Protein AF-A0A956C0X7-F1 (afdb_monomer_lite)

Structure (mmCIF, N/CA/C/O backbone):
data_AF-A0A956C0X7-F1
#
_entry.id   AF-A0A956C0X7-F1
#
loop_
_atom_site.group_PDB
_atom_site.id
_atom_site.type_symbol
_atom_site.label_atom_id
_atom_site.label_alt_id
_atom_site.label_comp_id
_atom_site.label_asym_id
_atom_site.label_entity_id
_atom_site.label_seq_id
_atom_site.pdbx_PDB_ins_code
_atom_site.Cartn_x
_atom_site.Cartn_y
_atom_site.Cartn_z
_atom_site.occupancy
_atom_site.B_iso_or_equiv
_atom_site.auth_seq_id
_atom_site.auth_comp_id
_atom_site.auth_asym_id
_atom_site.auth_atom_id
_atom_site.pdbx_PDB_model_num
ATOM 1 N N . MET A 1 1 ? -17.280 5.534 9.514 1.00 55.38 1 MET A N 1
ATOM 2 C CA . MET A 1 1 ? -16.347 6.484 8.856 1.00 55.38 1 MET A CA 1
ATOM 3 C C . MET A 1 1 ? -15.056 5.850 8.292 1.00 55.38 1 MET A C 1
ATOM 5 O O . MET A 1 1 ? -14.280 6.568 7.682 1.00 55.38 1 MET A O 1
ATOM 9 N N . GLY A 1 2 ? -14.834 4.525 8.370 1.00 66.12 2 GLY A N 1
ATOM 10 C CA . GLY A 1 2 ? -13.616 3.881 7.827 1.00 66.12 2 GLY A CA 1
ATOM 11 C C . GLY A 1 2 ? -13.581 3.636 6.307 1.00 66.12 2 GLY A C 1
ATOM 12 O O . GLY A 1 2 ? -12.511 3.396 5.760 1.00 66.12 2 GLY A O 1
ATOM 13 N N . ALA A 1 3 ? -14.720 3.743 5.611 1.00 76.88 3 ALA A N 1
ATOM 14 C CA . ALA A 1 3 ? -14.835 3.364 4.199 1.00 76.88 3 ALA A CA 1
ATOM 15 C C . ALA A 1 3 ? -13.949 4.190 3.252 1.00 76.88 3 ALA A C 1
ATOM 17 O O . ALA A 1 3 ? -13.507 3.660 2.239 1.00 76.88 3 ALA A O 1
ATOM 18 N N . LEU A 1 4 ? -13.662 5.456 3.581 1.00 83.75 4 LEU A N 1
ATOM 19 C CA . LEU A 1 4 ? -12.819 6.321 2.750 1.00 83.75 4 LEU A CA 1
ATOM 20 C C . LEU A 1 4 ? -11.403 5.749 2.596 1.00 83.75 4 LEU A C 1
ATOM 22 O O . LEU A 1 4 ? -10.898 5.690 1.484 1.00 83.75 4 LEU A O 1
ATOM 26 N N . ALA A 1 5 ? -10.784 5.288 3.689 1.00 83.50 5 ALA A N 1
ATOM 27 C CA . ALA A 1 5 ? -9.439 4.712 3.642 1.00 83.50 5 ALA A CA 1
ATOM 28 C C . ALA A 1 5 ? -9.416 3.454 2.763 1.00 83.50 5 ALA A C 1
ATOM 30 O O . ALA A 1 5 ? -8.557 3.305 1.903 1.00 83.50 5 ALA A O 1
ATOM 31 N N . SER A 1 6 ? -10.413 2.587 2.908 1.00 85.00 6 SER A N 1
ATOM 32 C CA . SER A 1 6 ? -10.522 1.354 2.124 1.00 85.00 6 SER A CA 1
ATOM 33 C C . SER A 1 6 ? -10.794 1.641 0.643 1.00 85.00 6 SER A C 1
ATOM 35 O O . SER A 1 6 ? -10.259 0.954 -0.221 1.00 85.00 6 SER A O 1
ATOM 37 N N . ILE A 1 7 ? -11.580 2.679 0.334 1.00 87.31 7 ILE A N 1
ATOM 38 C CA . ILE A 1 7 ? -11.793 3.153 -1.042 1.00 87.31 7 ILE A CA 1
ATOM 39 C C . ILE A 1 7 ? -10.487 3.703 -1.619 1.00 87.31 7 ILE A C 1
ATOM 41 O O . ILE A 1 7 ? -10.113 3.308 -2.716 1.00 87.31 7 ILE A O 1
ATOM 45 N N . LEU A 1 8 ? -9.772 4.560 -0.886 1.00 88.31 8 LEU A N 1
ATOM 46 C CA . LEU A 1 8 ? -8.479 5.105 -1.314 1.00 88.31 8 LEU A CA 1
ATOM 47 C C . LEU A 1 8 ? -7.466 3.991 -1.594 1.00 88.31 8 LEU A C 1
ATOM 49 O O . LEU A 1 8 ? -6.777 4.042 -2.609 1.00 88.31 8 LEU A O 1
ATOM 53 N N . LEU A 1 9 ? -7.426 2.961 -0.743 1.00 86.06 9 LEU A N 1
ATOM 54 C CA . LEU A 1 9 ? -6.592 1.780 -0.947 1.00 86.06 9 LEU A CA 1
ATOM 55 C C . LEU A 1 9 ? -6.957 1.058 -2.251 1.00 86.06 9 LEU A C 1
ATOM 57 O O . LEU A 1 9 ? -6.087 0.823 -3.083 1.00 86.06 9 LEU A O 1
ATOM 61 N N . LEU A 1 10 ? -8.237 0.722 -2.446 1.00 88.81 10 LEU A N 1
ATOM 62 C CA . LEU A 1 10 ? -8.699 -0.009 -3.632 1.00 88.81 10 LEU A CA 1
ATOM 63 C C . LEU A 1 10 ? -8.493 0.789 -4.923 1.00 88.81 10 LEU A C 1
ATOM 65 O O . LEU A 1 10 ? -8.026 0.234 -5.914 1.00 88.81 10 LEU A O 1
ATOM 69 N N . VAL A 1 11 ? -8.806 2.085 -4.907 1.00 91.88 11 VAL A N 1
ATOM 70 C CA . VAL A 1 11 ? -8.593 2.981 -6.050 1.00 91.88 11 VAL A CA 1
ATOM 71 C C . VAL A 1 11 ? -7.100 3.117 -6.336 1.00 91.88 11 VAL A C 1
ATOM 73 O O . VAL A 1 11 ? -6.697 2.994 -7.487 1.00 91.88 11 VAL A O 1
ATOM 76 N N . GLY A 1 12 ? -6.267 3.289 -5.307 1.00 88.81 12 GLY A N 1
ATOM 77 C CA . GLY A 1 12 ? -4.815 3.333 -5.458 1.00 88.81 12 GLY A CA 1
ATOM 78 C C . GLY A 1 12 ? -4.254 2.059 -6.091 1.00 88.81 12 GLY A C 1
ATOM 79 O O . GLY A 1 12 ? -3.490 2.139 -7.049 1.00 88.81 12 GLY A O 1
ATOM 80 N N . LEU A 1 13 ? -4.698 0.884 -5.635 1.00 89.19 13 LEU A N 1
ATOM 81 C CA . LEU A 1 13 ? -4.312 -0.407 -6.217 1.00 89.19 13 LEU A CA 1
ATOM 82 C C . LEU A 1 13 ? -4.788 -0.565 -7.669 1.00 89.19 13 LEU A C 1
ATOM 84 O O . LEU A 1 13 ? -4.030 -1.050 -8.507 1.00 89.19 13 LEU A O 1
ATOM 88 N N . ALA A 1 14 ? -6.011 -0.134 -7.989 1.00 90.06 14 ALA A N 1
ATOM 89 C CA . ALA A 1 14 ? -6.533 -0.172 -9.354 1.00 90.06 14 ALA A CA 1
ATOM 90 C C . ALA A 1 14 ? -5.737 0.743 -10.299 1.00 90.06 14 ALA A C 1
ATOM 92 O O . ALA A 1 14 ? -5.423 0.346 -11.420 1.00 90.06 14 ALA A O 1
ATOM 93 N N . VAL A 1 15 ? -5.362 1.938 -9.832 1.00 90.88 15 VAL A N 1
ATOM 94 C CA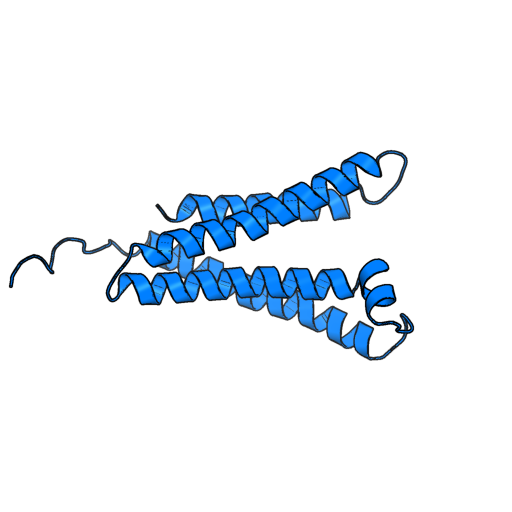 . VAL A 1 15 ? -4.508 2.874 -10.578 1.00 90.88 15 VAL A CA 1
ATOM 95 C C . VAL A 1 15 ? -3.115 2.283 -10.798 1.00 90.88 15 VAL A C 1
ATOM 97 O O . VAL A 1 15 ? -2.624 2.324 -11.924 1.00 90.88 15 VAL A O 1
ATOM 100 N N . LEU A 1 16 ? -2.502 1.678 -9.773 1.00 88.62 16 LEU A N 1
ATOM 101 C CA . LEU A 1 16 ? -1.205 1.000 -9.908 1.00 88.62 16 LEU A CA 1
ATOM 102 C C . LEU A 1 16 ? -1.257 -0.134 -10.932 1.00 88.62 16 LEU A C 1
ATOM 104 O O . LEU A 1 16 ? -0.377 -0.240 -11.784 1.00 88.62 16 LEU A O 1
ATOM 108 N N . TYR A 1 17 ? -2.307 -0.952 -10.879 1.00 89.12 17 TYR A N 1
ATOM 109 C CA . TYR A 1 17 ? -2.517 -2.025 -11.843 1.00 89.12 17 TYR A CA 1
ATOM 110 C C . TYR A 1 17 ? -2.678 -1.483 -13.269 1.00 89.12 17 TYR A C 1
ATOM 112 O O . TYR A 1 17 ? -2.042 -1.983 -14.196 1.00 89.12 17 TYR A O 1
ATOM 120 N N . ALA A 1 18 ? -3.484 -0.433 -13.451 1.00 86.00 18 ALA A N 1
ATOM 121 C CA . ALA A 1 18 ? -3.673 0.209 -14.747 1.00 86.00 18 ALA A CA 1
ATOM 122 C C . ALA A 1 18 ? -2.358 0.792 -15.290 1.00 86.00 18 ALA A C 1
ATOM 124 O O . ALA A 1 18 ? -2.027 0.560 -16.451 1.00 86.00 18 ALA A O 1
ATOM 125 N N . ALA A 1 19 ? -1.574 1.477 -14.452 1.00 86.31 19 ALA A N 1
ATOM 126 C CA . ALA A 1 19 ? -0.265 2.010 -14.825 1.00 86.31 19 ALA A CA 1
ATOM 127 C C . ALA A 1 19 ? 0.675 0.900 -15.322 1.00 86.31 19 ALA A C 1
ATOM 129 O O . ALA A 1 19 ? 1.240 1.004 -16.411 1.00 86.31 19 ALA A O 1
ATOM 130 N N . GLN A 1 20 ? 0.774 -0.191 -14.557 1.00 85.12 20 GLN A N 1
ATOM 131 C CA . GLN A 1 20 ? 1.656 -1.324 -14.846 1.00 85.12 20 GLN A CA 1
ATOM 132 C C . GLN A 1 20 ? 1.203 -2.189 -16.024 1.00 85.12 20 GLN A C 1
ATOM 134 O O . GLN A 1 20 ? 2.033 -2.845 -16.644 1.00 85.12 20 GLN A O 1
ATOM 139 N N . ARG A 1 21 ? -0.099 -2.246 -16.334 1.00 86.25 21 ARG A N 1
ATOM 140 C CA . ARG A 1 21 ? -0.614 -3.166 -17.361 1.00 86.25 21 ARG A CA 1
ATOM 141 C C . ARG A 1 21 ? -1.013 -2.500 -18.668 1.00 86.25 21 ARG A C 1
ATOM 143 O O . ARG A 1 21 ? -0.911 -3.137 -19.710 1.00 86.25 21 ARG A O 1
ATOM 150 N N . ILE A 1 22 ? -1.490 -1.262 -18.607 1.00 84.00 22 ILE A N 1
ATOM 151 C CA . ILE A 1 22 ? -2.026 -0.540 -19.767 1.00 84.00 22 ILE A CA 1
ATOM 152 C C . ILE A 1 22 ? -0.967 0.400 -20.345 1.00 84.00 22 ILE A C 1
ATOM 154 O O . ILE A 1 22 ? -0.870 0.533 -21.559 1.00 84.00 22 ILE A O 1
ATOM 158 N N . PHE A 1 23 ? -0.153 1.019 -19.486 1.00 80.81 23 PHE A N 1
ATOM 159 C CA . PHE A 1 23 ? 0.771 2.087 -19.877 1.00 80.81 23 PHE A CA 1
ATOM 160 C C . PHE A 1 23 ? 2.249 1.676 -19.819 1.00 80.81 23 PHE A C 1
ATOM 162 O O . PHE A 1 23 ? 3.120 2.534 -19.852 1.00 80.81 23 PHE A O 1
ATOM 169 N N . SER A 1 24 ? 2.562 0.381 -19.726 1.00 71.00 24 SER A N 1
ATOM 170 C CA . SER A 1 24 ? 3.937 -0.124 -19.573 1.00 71.00 24 SER A CA 1
ATOM 171 C C . SER A 1 24 ? 4.759 -0.173 -20.874 1.00 71.00 24 SER A C 1
ATOM 173 O O . SER A 1 24 ? 5.705 -0.950 -20.958 1.00 71.00 24 SER A O 1
ATOM 175 N N . GLY A 1 25 ? 4.407 0.601 -21.908 1.00 61.75 25 GLY A N 1
ATOM 176 C CA . GLY A 1 25 ? 5.172 0.649 -23.159 1.00 61.75 25 GLY A CA 1
ATOM 177 C C . GLY A 1 25 ? 4.771 1.792 -24.098 1.00 61.75 25 GLY A C 1
ATOM 178 O O . GLY A 1 25 ? 3.583 2.014 -24.327 1.00 61.75 25 GLY A O 1
ATOM 179 N N . GLY A 1 26 ? 5.768 2.487 -24.664 1.00 66.44 26 GLY A N 1
ATOM 180 C CA . GLY A 1 26 ? 5.613 3.525 -25.699 1.00 66.44 26 GLY A CA 1
ATOM 181 C C . GLY A 1 26 ? 5.770 4.976 -25.211 1.00 66.44 26 GLY A C 1
ATOM 182 O O . GLY A 1 26 ? 6.188 5.216 -24.082 1.00 66.44 26 GLY A O 1
ATOM 183 N N . ASP A 1 27 ? 5.382 5.940 -26.062 1.00 69.69 27 ASP A N 1
ATOM 184 C CA . ASP A 1 27 ? 5.502 7.410 -25.889 1.00 69.69 27 ASP A CA 1
ATOM 185 C C . ASP A 1 27 ? 4.777 7.997 -24.652 1.00 69.69 27 ASP A C 1
ATOM 187 O O . ASP A 1 27 ? 4.827 9.199 -24.390 1.00 69.69 27 ASP A O 1
ATOM 191 N N . ALA A 1 28 ? 4.087 7.159 -23.874 1.00 79.62 28 ALA A N 1
ATOM 192 C CA . ALA A 1 28 ? 3.309 7.531 -22.694 1.00 79.62 28 ALA A CA 1
ATOM 193 C C . ALA A 1 28 ? 4.068 7.331 -21.364 1.00 79.62 28 ALA A C 1
ATOM 195 O O . ALA A 1 28 ? 3.441 7.215 -20.309 1.00 79.62 28 ALA A O 1
ATOM 196 N N . GLU A 1 29 ? 5.404 7.304 -21.391 1.00 81.75 29 GLU A N 1
ATOM 197 C CA . GLU A 1 29 ? 6.258 7.104 -20.207 1.00 81.75 29 GLU A CA 1
ATOM 198 C C . GLU A 1 29 ? 5.961 8.116 -19.082 1.00 81.75 29 GLU A C 1
ATOM 200 O O . GLU A 1 29 ? 5.856 7.754 -17.908 1.00 81.75 29 GLU A O 1
ATOM 205 N N . SER A 1 30 ? 5.711 9.378 -19.440 1.00 83.50 30 SER A N 1
ATOM 206 C CA . SER A 1 30 ? 5.352 10.432 -18.481 1.00 83.50 3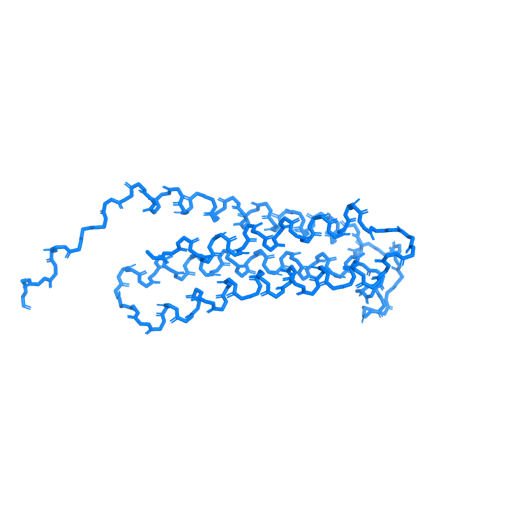0 SER A CA 1
ATOM 207 C C . SER A 1 30 ? 4.014 10.168 -17.779 1.00 83.50 30 SER A C 1
ATOM 209 O O . SER A 1 30 ? 3.886 10.381 -16.571 1.00 83.50 30 SER A O 1
ATOM 211 N N . LEU A 1 31 ? 3.019 9.657 -18.511 1.00 85.69 31 LEU A N 1
ATOM 212 C CA . LEU A 1 31 ? 1.708 9.308 -17.967 1.00 85.69 31 LEU A CA 1
ATOM 213 C C . LEU A 1 31 ? 1.795 8.060 -17.081 1.00 85.69 31 LEU A C 1
ATOM 215 O O . LEU A 1 31 ? 1.194 8.027 -16.007 1.00 85.69 31 LEU A O 1
ATOM 219 N N . HIS A 1 32 ? 2.580 7.063 -17.495 1.00 86.19 32 HIS A N 1
ATOM 220 C CA . HIS A 1 32 ? 2.874 5.880 -16.690 1.00 86.19 32 HIS A CA 1
ATOM 221 C C . HIS A 1 32 ? 3.462 6.272 -15.329 1.00 86.19 32 HIS A C 1
ATOM 223 O O . HIS A 1 32 ? 2.950 5.862 -14.284 1.00 86.19 32 HIS A O 1
ATOM 229 N N . GLN A 1 33 ? 4.492 7.123 -15.330 1.00 86.25 33 GLN A N 1
ATOM 230 C CA . GLN A 1 33 ? 5.157 7.559 -14.107 1.00 86.25 33 GLN A CA 1
ATOM 231 C C . GLN A 1 33 ? 4.227 8.395 -13.215 1.00 86.25 33 GLN A C 1
ATOM 233 O O . GLN A 1 33 ? 4.192 8.194 -11.999 1.00 86.25 33 GLN A O 1
ATOM 238 N N . ALA A 1 34 ? 3.420 9.284 -13.804 1.00 88.12 34 ALA A N 1
ATOM 239 C CA . ALA A 1 34 ? 2.422 10.055 -13.066 1.00 88.12 34 ALA A CA 1
ATOM 240 C C . ALA A 1 34 ? 1.388 9.145 -12.378 1.00 88.12 34 ALA A C 1
ATOM 242 O O . ALA A 1 34 ? 1.110 9.316 -11.189 1.00 88.12 34 ALA A O 1
ATOM 243 N N . LEU A 1 35 ? 0.855 8.146 -13.089 1.00 89.06 35 LEU A N 1
ATOM 244 C CA . LEU A 1 35 ? -0.113 7.200 -12.530 1.00 89.06 35 LEU A CA 1
ATOM 245 C C . LEU A 1 35 ? 0.496 6.327 -11.428 1.00 89.06 35 LEU A C 1
ATOM 247 O O . LEU A 1 35 ? -0.178 6.068 -10.431 1.00 89.06 35 LEU A O 1
ATOM 251 N N . LEU A 1 36 ? 1.763 5.923 -11.555 1.00 88.94 36 LEU A N 1
ATOM 252 C CA . LEU A 1 36 ? 2.461 5.209 -10.484 1.00 88.94 36 LEU A CA 1
ATOM 253 C C . LEU A 1 36 ? 2.533 6.043 -9.206 1.00 88.94 36 LEU A C 1
ATOM 255 O O . LEU A 1 36 ? 2.138 5.561 -8.144 1.00 88.94 36 LEU A O 1
ATOM 259 N N . TRP A 1 37 ? 2.973 7.300 -9.299 1.00 89.62 37 TRP A N 1
ATOM 260 C CA . TRP A 1 37 ? 3.061 8.180 -8.132 1.00 89.62 37 TRP A CA 1
ATOM 261 C C . TRP A 1 37 ? 1.697 8.466 -7.510 1.00 89.62 37 TRP A C 1
ATOM 263 O O . TRP A 1 37 ? 1.571 8.446 -6.285 1.00 89.62 37 TRP A O 1
ATOM 273 N N . VAL A 1 38 ? 0.663 8.665 -8.331 1.00 92.12 38 VAL A N 1
ATOM 274 C CA . VAL A 1 38 ? -0.717 8.823 -7.850 1.00 92.12 38 VAL A CA 1
ATOM 275 C C . VAL A 1 38 ? -1.186 7.558 -7.132 1.00 92.12 38 VAL A C 1
ATOM 277 O O . VAL A 1 38 ? -1.713 7.643 -6.025 1.00 92.12 38 VAL A O 1
ATOM 280 N N . GLY A 1 39 ? -0.956 6.381 -7.714 1.00 89.00 39 GLY A N 1
ATOM 281 C CA . GLY A 1 39 ? -1.313 5.099 -7.114 1.00 89.00 39 GLY A CA 1
ATOM 282 C C . GLY A 1 39 ? -0.617 4.862 -5.769 1.00 89.00 39 GLY A C 1
ATOM 283 O O . GLY A 1 39 ? -1.282 4.565 -4.775 1.00 89.00 39 GLY A O 1
ATOM 284 N N . ILE A 1 40 ? 0.702 5.079 -5.702 1.00 90.50 40 ILE A N 1
ATOM 285 C CA . ILE A 1 40 ? 1.489 4.990 -4.459 1.00 90.50 40 ILE A CA 1
ATOM 286 C C . ILE A 1 40 ? 0.976 5.998 -3.426 1.00 90.50 40 ILE A C 1
ATOM 288 O O . ILE A 1 40 ? 0.792 5.649 -2.257 1.00 90.50 40 ILE A O 1
ATOM 292 N N . GLY A 1 41 ? 0.723 7.239 -3.848 1.00 91.44 41 GLY A N 1
ATOM 293 C CA . GLY A 1 41 ? 0.221 8.308 -2.991 1.00 91.44 41 GLY A CA 1
ATOM 294 C C . GLY A 1 41 ? -1.141 7.979 -2.384 1.00 91.44 41 GLY A C 1
ATOM 295 O O . GLY A 1 41 ? -1.341 8.173 -1.188 1.00 91.44 41 GLY A O 1
ATOM 296 N N . LEU A 1 42 ? -2.054 7.402 -3.168 1.00 91.56 42 LEU A N 1
ATOM 297 C CA . LEU A 1 42 ? -3.369 6.961 -2.700 1.00 91.56 42 LEU A CA 1
ATOM 298 C C . LEU A 1 42 ? -3.271 5.819 -1.683 1.00 91.56 42 LEU A C 1
ATOM 300 O O . LEU A 1 42 ? -3.897 5.881 -0.622 1.00 91.56 42 LEU A O 1
ATOM 304 N N . VAL A 1 43 ? -2.458 4.797 -1.969 1.00 91.06 43 VAL A N 1
ATOM 305 C CA . VAL A 1 43 ? -2.274 3.661 -1.054 1.00 91.06 43 VAL A CA 1
ATOM 306 C C . VAL A 1 43 ? -1.607 4.114 0.247 1.00 91.06 43 VAL A C 1
ATOM 308 O O . VAL A 1 43 ? -2.089 3.794 1.335 1.00 91.06 43 VAL A O 1
ATOM 311 N N . THR A 1 44 ? -0.557 4.927 0.164 1.00 91.56 44 THR A N 1
ATOM 312 C CA . THR A 1 44 ? 0.141 5.458 1.347 1.00 91.56 44 THR A CA 1
ATOM 313 C C . THR A 1 44 ? -0.758 6.407 2.138 1.00 91.56 44 THR A C 1
ATOM 315 O O . THR A 1 44 ? -0.869 6.294 3.359 1.00 91.56 44 THR A O 1
ATOM 318 N N . GLY A 1 45 ? -1.478 7.291 1.444 1.00 90.25 45 GLY A N 1
ATOM 319 C CA . GLY A 1 45 ? -2.458 8.200 2.031 1.00 90.25 45 GLY A CA 1
ATOM 320 C C . GLY A 1 45 ? -3.572 7.459 2.768 1.00 90.25 45 GLY A C 1
ATOM 321 O O . GLY A 1 45 ? -3.968 7.886 3.849 1.00 90.25 45 GLY A O 1
ATOM 322 N N . SER A 1 46 ? -4.020 6.307 2.255 1.00 90.62 46 SER A N 1
ATOM 323 C CA . SER A 1 46 ? -5.014 5.472 2.940 1.00 90.62 46 SER A CA 1
ATOM 324 C C . SER A 1 46 ? -4.526 4.972 4.305 1.00 90.62 46 SER A C 1
ATOM 326 O O . SER A 1 46 ? -5.265 5.047 5.291 1.00 90.62 46 SER A O 1
ATOM 328 N N . ALA A 1 47 ? -3.267 4.528 4.392 1.00 88.56 47 ALA A N 1
ATOM 329 C CA . ALA A 1 47 ? -2.665 4.050 5.632 1.00 88.56 47 ALA A CA 1
ATOM 330 C C . ALA A 1 47 ? -2.443 5.196 6.629 1.00 88.56 47 ALA A C 1
ATOM 332 O O . ALA A 1 47 ? -2.776 5.060 7.807 1.00 88.56 47 ALA A O 1
ATOM 333 N N . LEU A 1 48 ? -1.959 6.349 6.152 1.00 90.19 48 LEU A N 1
ATOM 334 C CA . LEU A 1 48 ? -1.783 7.551 6.973 1.00 90.19 48 LEU A CA 1
ATOM 335 C C . LEU A 1 48 ? -3.115 8.052 7.534 1.00 90.19 48 LEU A C 1
ATOM 337 O O . LEU A 1 48 ? -3.221 8.311 8.731 1.00 90.19 48 LEU A O 1
ATOM 341 N N . TRP A 1 49 ? -4.155 8.113 6.701 1.00 89.50 49 TRP A N 1
ATOM 342 C CA . TRP A 1 49 ? -5.494 8.524 7.118 1.00 89.50 49 TRP A CA 1
ATOM 343 C C . TRP A 1 49 ? -6.066 7.607 8.206 1.00 89.50 49 TRP A C 1
ATOM 345 O O . TRP A 1 49 ? -6.728 8.058 9.144 1.00 89.50 49 TRP A O 1
ATOM 355 N N . ARG A 1 50 ? -5.792 6.302 8.112 1.00 84.38 50 ARG A N 1
ATOM 356 C CA . ARG A 1 50 ? -6.149 5.324 9.148 1.00 84.38 50 ARG A CA 1
ATOM 357 C C . ARG A 1 50 ? -5.352 5.557 10.435 1.00 84.38 50 ARG A C 1
ATOM 359 O O . ARG A 1 50 ? -5.929 5.563 11.518 1.00 84.38 50 ARG A O 1
ATOM 366 N N . GLY A 1 51 ? -4.049 5.814 10.313 1.00 86.75 51 GLY A N 1
ATOM 367 C CA . GLY A 1 51 ? -3.166 6.136 11.435 1.00 86.75 51 GLY A CA 1
ATOM 368 C C . GLY A 1 51 ? -3.601 7.395 12.189 1.00 86.75 51 GLY A C 1
ATOM 369 O O . GLY A 1 51 ? -3.639 7.393 13.417 1.00 86.75 51 GLY A O 1
ATOM 370 N N . MET A 1 52 ? -4.027 8.439 11.475 1.00 87.62 52 MET A N 1
ATOM 371 C CA . MET A 1 52 ? -4.571 9.658 12.084 1.00 87.62 52 MET A CA 1
ATOM 372 C C . MET A 1 52 ? -5.886 9.405 12.827 1.00 87.62 52 MET A C 1
ATOM 374 O O . MET A 1 52 ? -6.124 10.002 13.868 1.00 87.62 52 MET A O 1
ATOM 378 N N . GLN A 1 53 ? -6.737 8.498 12.346 1.00 83.81 53 GLN A N 1
ATOM 379 C CA . GLN A 1 53 ? -7.965 8.136 13.067 1.00 83.81 53 GLN A CA 1
ATOM 380 C C . GLN A 1 53 ? -7.695 7.343 14.352 1.00 83.81 53 GLN A C 1
ATOM 382 O O . GLN A 1 53 ? -8.517 7.370 15.268 1.00 83.81 53 GLN A O 1
ATOM 387 N N . LEU A 1 54 ? -6.556 6.650 14.441 1.00 84.31 54 LEU A N 1
ATOM 388 C CA . LEU A 1 54 ? -6.179 5.870 15.619 1.00 84.31 54 LEU A CA 1
ATOM 389 C C . LEU A 1 54 ? -5.875 6.758 16.835 1.00 84.31 54 LEU A C 1
ATOM 391 O O . LEU A 1 54 ? -6.107 6.335 17.969 1.00 84.31 54 LEU A O 1
ATOM 395 N N . THR A 1 55 ? -5.367 7.976 16.623 1.00 83.75 55 THR A N 1
ATOM 396 C CA . THR A 1 55 ? -4.969 8.880 17.717 1.00 83.75 55 THR A CA 1
ATOM 397 C C . THR A 1 55 ? -6.166 9.405 18.511 1.00 83.75 55 THR A C 1
ATOM 399 O O . THR A 1 55 ? -6.027 9.673 19.700 1.00 83.75 55 THR A O 1
ATOM 402 N N . GLY A 1 56 ? -7.345 9.490 17.887 1.00 78.25 56 GLY A N 1
ATOM 403 C CA . GLY A 1 56 ? -8.573 9.992 18.509 1.00 78.25 56 GLY A CA 1
ATOM 404 C C . GLY A 1 56 ? -9.470 8.933 19.158 1.00 78.25 56 GLY A C 1
ATOM 405 O O . GLY A 1 56 ? -10.544 9.284 19.638 1.00 78.25 56 GLY A O 1
ATOM 406 N N . ARG A 1 57 ? -9.092 7.645 19.154 1.00 78.06 57 ARG A N 1
ATOM 407 C CA . ARG A 1 57 ? -9.938 6.551 19.675 1.00 78.06 57 ARG A CA 1
ATOM 408 C C . ARG A 1 57 ? -9.335 5.877 20.904 1.00 78.06 57 ARG A C 1
ATOM 410 O O . ARG A 1 57 ? -8.129 5.644 20.977 1.00 78.06 57 ARG A O 1
ATOM 417 N N . SER A 1 58 ? -10.192 5.507 21.850 1.00 78.31 58 SER A N 1
ATOM 418 C CA . SER A 1 58 ? -9.840 4.785 23.077 1.00 78.31 58 SER A CA 1
ATOM 419 C C . SER A 1 58 ? -10.532 3.414 23.144 1.00 78.31 58 SER A C 1
ATOM 421 O O . SER A 1 58 ? -11.393 3.085 22.327 1.00 78.31 58 SER A O 1
ATOM 423 N N . GLY A 1 59 ? -10.095 2.573 24.085 1.00 79.69 59 GLY A N 1
ATOM 424 C CA . GLY A 1 59 ? -10.746 1.297 24.399 1.00 79.69 59 GLY A CA 1
ATOM 425 C C . GLY A 1 59 ? -10.662 0.225 23.305 1.00 79.69 59 GLY A C 1
ATOM 426 O O . GLY A 1 59 ? -9.691 0.127 22.549 1.00 79.69 59 GLY A O 1
ATOM 427 N N . THR A 1 60 ? -11.697 -0.612 23.236 1.00 75.38 60 THR A N 1
ATOM 428 C CA . THR A 1 60 ? -11.815 -1.762 22.319 1.00 75.38 60 THR A CA 1
ATOM 429 C C . THR A 1 60 ? -11.829 -1.354 20.842 1.00 75.38 60 THR A C 1
ATOM 431 O O . THR A 1 60 ? -11.279 -2.071 20.002 1.00 75.38 60 THR A O 1
ATOM 434 N N . ALA A 1 61 ? -12.350 -0.164 20.523 1.00 77.06 61 ALA A N 1
ATOM 435 C CA . ALA A 1 61 ? -12.330 0.402 19.174 1.00 77.06 61 ALA A CA 1
ATOM 436 C C . ALA A 1 61 ? -10.901 0.653 18.655 1.00 77.06 61 ALA A C 1
ATOM 438 O O . ALA A 1 61 ? -10.633 0.472 17.464 1.00 77.06 61 ALA A O 1
ATOM 439 N N . LYS A 1 62 ? -9.961 1.011 19.543 1.00 82.00 62 LYS A N 1
ATOM 440 C CA . LYS A 1 62 ? -8.552 1.246 19.189 1.00 82.00 62 LYS A CA 1
ATOM 441 C C . LYS A 1 62 ? -7.845 -0.040 18.762 1.00 82.00 62 LYS A C 1
ATOM 443 O O . LYS A 1 62 ? -7.087 -0.032 17.797 1.00 82.00 62 LYS A O 1
ATOM 448 N N . GLY A 1 63 ? -8.099 -1.149 19.458 1.00 82.88 63 GLY A N 1
ATOM 449 C CA . GLY A 1 63 ? -7.459 -2.433 19.156 1.00 82.88 63 GLY A CA 1
ATOM 450 C C . GLY A 1 63 ? -7.840 -2.967 17.776 1.00 82.88 63 GLY A C 1
ATOM 451 O O . GLY A 1 63 ? -7.002 -3.507 17.055 1.00 82.88 63 GLY A O 1
ATOM 452 N N . ALA A 1 64 ? -9.095 -2.779 17.383 1.00 80.62 64 ALA A N 1
ATOM 453 C CA . ALA A 1 64 ? -9.578 -3.256 16.103 1.00 80.62 64 ALA A CA 1
ATOM 454 C C . ALA A 1 64 ? -9.139 -2.327 14.936 1.00 80.62 64 ALA A C 1
ATOM 456 O O . ALA A 1 64 ? -8.735 -2.831 13.886 1.00 80.62 64 ALA A O 1
ATOM 457 N N . GLU A 1 65 ? -9.032 -1.006 15.151 1.00 83.94 65 GLU A N 1
ATOM 458 C CA . GLU A 1 65 ? -8.375 -0.094 14.190 1.00 83.94 65 GLU A CA 1
ATOM 459 C C . GLU A 1 65 ? -6.870 -0.356 14.038 1.00 83.94 65 GLU A C 1
ATOM 461 O O . GLU A 1 65 ? -6.341 -0.279 12.931 1.00 83.94 65 GLU A O 1
ATOM 466 N N . LEU A 1 66 ? -6.169 -0.733 15.114 1.00 86.94 66 LEU A N 1
ATOM 467 C CA . LEU A 1 66 ? -4.752 -1.102 15.035 1.00 86.94 66 LEU A CA 1
ATOM 468 C C . LEU A 1 66 ? -4.543 -2.315 14.116 1.00 86.94 66 LEU A C 1
ATOM 470 O O . LEU A 1 66 ? -3.623 -2.321 13.305 1.00 86.94 66 LEU A O 1
ATOM 474 N N . ARG A 1 67 ? -5.415 -3.328 14.199 1.00 87.56 67 ARG A N 1
ATOM 475 C CA . ARG A 1 67 ? -5.356 -4.513 13.322 1.00 87.56 67 ARG A CA 1
ATOM 476 C C . ARG A 1 67 ? -5.574 -4.145 11.855 1.00 87.56 67 ARG A C 1
ATOM 478 O O . ARG A 1 67 ? -4.857 -4.641 10.991 1.00 87.56 67 ARG A O 1
ATOM 485 N N . LEU A 1 68 ? -6.512 -3.238 11.582 1.00 86.25 68 LEU A N 1
ATOM 486 C CA . LEU A 1 68 ? -6.745 -2.706 10.237 1.00 86.25 68 LEU A CA 1
ATOM 487 C C . LEU A 1 68 ? -5.541 -1.921 9.711 1.00 86.25 68 LEU A C 1
ATOM 489 O O . LEU A 1 68 ? -5.178 -2.074 8.544 1.00 86.25 68 LEU A O 1
ATOM 493 N N . LEU A 1 69 ? -4.914 -1.102 10.560 1.00 88.50 69 LEU A N 1
ATOM 494 C CA . LEU A 1 69 ? -3.705 -0.356 10.218 1.00 88.50 69 LEU A CA 1
ATOM 495 C C . LEU A 1 69 ? -2.540 -1.301 9.907 1.00 88.50 69 LEU A C 1
ATOM 497 O O . LEU A 1 69 ? -1.863 -1.112 8.902 1.00 88.50 69 LEU A O 1
ATOM 501 N N . VAL A 1 70 ? -2.342 -2.345 10.717 1.00 90.88 70 VAL A N 1
ATOM 502 C CA . VAL A 1 70 ? -1.329 -3.382 10.464 1.00 90.88 70 VAL A CA 1
ATOM 503 C C . VAL A 1 70 ? -1.578 -4.062 9.121 1.00 90.88 70 VAL A C 1
ATOM 505 O O . VAL A 1 70 ? -0.640 -4.251 8.354 1.00 90.88 70 VAL A O 1
ATOM 508 N N . ALA A 1 71 ? -2.831 -4.371 8.791 1.00 88.69 71 ALA A N 1
ATOM 509 C CA . ALA A 1 71 ? -3.154 -5.002 7.520 1.00 88.69 71 ALA A CA 1
ATOM 510 C C . ALA A 1 71 ? -2.951 -4.051 6.313 1.00 88.69 71 ALA A C 1
ATOM 512 O O . ALA A 1 71 ? -2.458 -4.493 5.276 1.00 88.69 71 ALA A O 1
ATOM 513 N N . HIS A 1 72 ? -3.202 -2.737 6.454 1.00 88.38 72 HIS A N 1
ATOM 514 C CA . HIS A 1 72 ? -2.785 -1.729 5.453 1.00 88.38 72 HIS A CA 1
ATOM 515 C C . HIS A 1 72 ? -1.259 -1.664 5.325 1.00 88.38 72 HIS A C 1
ATOM 517 O O . HIS A 1 72 ? -0.728 -1.618 4.217 1.00 88.38 72 HIS A O 1
ATOM 523 N N . GLY A 1 73 ? -0.551 -1.702 6.457 1.00 90.00 73 GLY A N 1
ATOM 524 C CA . GLY A 1 73 ? 0.905 -1.779 6.502 1.00 90.00 73 GLY A CA 1
ATOM 525 C C . GLY A 1 73 ? 1.440 -3.015 5.781 1.00 90.00 73 GLY A C 1
ATOM 526 O O . GLY A 1 73 ? 2.420 -2.911 5.056 1.00 90.00 73 GLY A O 1
ATOM 527 N N . GLY A 1 74 ? 0.758 -4.157 5.893 1.00 90.88 74 GLY A N 1
ATOM 528 C CA . GLY A 1 74 ? 1.084 -5.378 5.156 1.00 90.88 74 GLY A CA 1
ATOM 529 C C . GLY A 1 74 ? 0.954 -5.224 3.637 1.00 90.88 74 GLY A C 1
ATOM 530 O O . GLY A 1 74 ? 1.819 -5.693 2.900 1.00 90.88 74 GLY A O 1
ATOM 531 N N . VAL A 1 75 ? -0.064 -4.501 3.153 1.00 90.50 75 VAL A N 1
ATOM 532 C CA . VAL A 1 75 ? -0.201 -4.179 1.717 1.00 90.50 75 VAL A CA 1
ATOM 533 C C . VAL A 1 75 ? 0.911 -3.239 1.248 1.00 90.50 75 VAL A C 1
ATOM 535 O O . VAL A 1 75 ? 1.509 -3.478 0.202 1.00 90.50 75 VAL A O 1
ATOM 538 N N . LEU A 1 76 ? 1.231 -2.204 2.029 1.00 92.00 76 LEU A N 1
ATOM 539 C CA . LEU A 1 76 ? 2.356 -1.307 1.739 1.00 92.00 76 LEU A CA 1
ATOM 540 C C . LEU A 1 76 ? 3.692 -2.049 1.722 1.00 92.00 76 LEU A C 1
ATOM 542 O O . LEU A 1 76 ? 4.509 -1.837 0.832 1.00 92.00 76 LEU A O 1
ATOM 546 N N . PHE A 1 77 ? 3.894 -2.950 2.678 1.00 91.81 77 PHE A N 1
ATOM 547 C CA . PHE A 1 77 ? 5.071 -3.801 2.738 1.00 91.81 77 PHE A CA 1
ATOM 548 C C . PHE A 1 77 ? 5.171 -4.698 1.500 1.00 91.81 77 PHE A C 1
ATOM 550 O O . PHE A 1 77 ? 6.232 -4.773 0.889 1.00 91.81 77 PHE A O 1
ATOM 557 N N . ALA A 1 78 ? 4.065 -5.311 1.071 1.00 91.88 78 ALA A N 1
ATOM 558 C CA . ALA A 1 78 ? 4.029 -6.106 -0.153 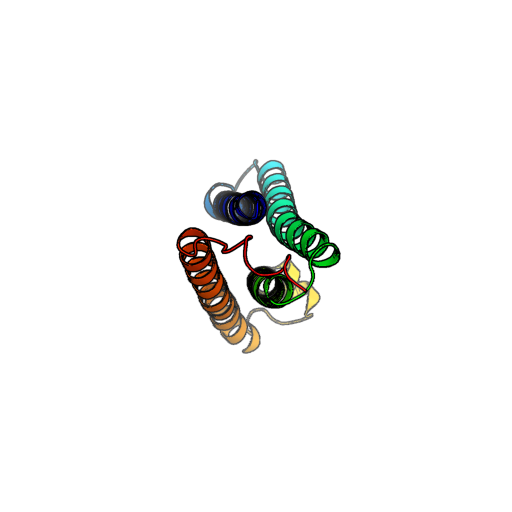1.00 91.88 78 ALA A CA 1
ATOM 559 C C . ALA A 1 78 ? 4.345 -5.273 -1.408 1.00 91.88 78 ALA A C 1
ATOM 561 O O . ALA A 1 78 ? 5.075 -5.740 -2.277 1.00 91.88 78 ALA A O 1
ATOM 562 N N . LEU A 1 79 ? 3.861 -4.029 -1.487 1.00 89.75 79 LEU A N 1
ATOM 563 C CA . LEU A 1 79 ? 4.223 -3.099 -2.563 1.00 89.75 79 LEU A CA 1
ATOM 564 C C . LEU A 1 79 ? 5.706 -2.708 -2.525 1.00 89.75 79 LEU A C 1
ATOM 566 O O . LEU A 1 79 ? 6.330 -2.593 -3.576 1.00 89.75 79 LEU A O 1
ATOM 570 N N . GLY A 1 80 ? 6.285 -2.549 -1.334 1.00 88.81 80 GLY A N 1
ATOM 571 C CA . GLY A 1 80 ? 7.723 -2.342 -1.166 1.00 88.81 80 GLY A CA 1
ATOM 572 C C . GLY A 1 80 ? 8.542 -3.555 -1.612 1.00 88.81 80 GLY A C 1
ATOM 573 O O . GLY A 1 80 ? 9.550 -3.408 -2.289 1.00 88.81 80 GLY A O 1
ATOM 574 N N . LEU A 1 81 ? 8.087 -4.773 -1.311 1.00 89.19 81 LEU A N 1
ATOM 575 C CA . LEU A 1 81 ? 8.718 -5.984 -1.841 1.00 89.19 81 LEU A CA 1
ATOM 576 C C . LEU A 1 81 ? 8.594 -6.072 -3.365 1.00 89.19 81 LEU A C 1
ATOM 578 O O . LEU A 1 81 ? 9.541 -6.477 -4.031 1.00 89.19 81 LEU A O 1
ATOM 582 N N . TYR A 1 82 ? 7.454 -5.670 -3.926 1.00 87.25 82 TYR A N 1
ATOM 583 C CA . TYR A 1 82 ? 7.277 -5.593 -5.372 1.00 87.25 82 TYR A CA 1
ATOM 584 C C . TYR A 1 82 ? 8.234 -4.577 -6.009 1.00 87.25 82 TYR A C 1
ATOM 586 O O . TYR A 1 82 ? 8.853 -4.892 -7.023 1.00 87.25 82 TYR A O 1
ATOM 594 N N . SER A 1 83 ? 8.441 -3.396 -5.416 1.00 86.56 83 SER A N 1
ATOM 595 C CA . SER A 1 83 ? 9.385 -2.420 -5.981 1.00 86.56 83 SER A CA 1
ATOM 596 C C . SER A 1 83 ? 10.819 -2.952 -6.017 1.00 86.56 83 SER A C 1
ATOM 598 O O . SER A 1 83 ? 11.542 -2.672 -6.971 1.00 86.56 83 SER A O 1
ATOM 600 N N . LEU A 1 84 ? 11.206 -3.806 -5.064 1.00 86.38 84 LEU A N 1
ATOM 601 C CA . LEU A 1 84 ? 12.497 -4.500 -5.083 1.00 86.38 84 LEU A CA 1
ATOM 602 C C . LEU A 1 84 ? 12.646 -5.510 -6.236 1.00 86.38 84 LEU A C 1
ATOM 604 O O . LEU A 1 84 ? 13.769 -5.868 -6.573 1.00 86.38 84 LEU A O 1
ATOM 608 N N . THR A 1 85 ? 11.546 -5.950 -6.860 1.00 84.12 85 THR A N 1
ATOM 609 C CA . THR A 1 85 ? 11.584 -6.805 -8.067 1.00 84.12 85 THR A CA 1
ATOM 610 C C . THR A 1 85 ? 11.738 -6.028 -9.373 1.00 84.12 85 THR A C 1
ATOM 612 O O . THR A 1 85 ? 11.948 -6.639 -10.415 1.00 84.12 85 THR A O 1
ATOM 615 N N . THR A 1 86 ? 11.626 -4.697 -9.339 1.00 82.44 86 THR A N 1
ATOM 616 C CA . THR A 1 86 ? 11.802 -3.842 -10.524 1.00 82.44 86 THR A CA 1
ATOM 617 C C . THR A 1 86 ? 13.278 -3.538 -10.777 1.00 82.44 86 THR A C 1
ATOM 619 O O . THR A 1 86 ? 14.085 -3.626 -9.852 1.00 82.44 86 THR A O 1
ATOM 622 N N . ASP A 1 87 ? 13.627 -3.104 -11.993 1.00 80.00 87 ASP A N 1
ATOM 623 C CA . ASP A 1 87 ? 15.009 -2.752 -12.371 1.00 80.00 87 ASP A CA 1
ATOM 624 C C . ASP A 1 87 ? 15.652 -1.759 -11.391 1.00 80.00 87 ASP A C 1
ATOM 626 O O . ASP A 1 87 ? 16.809 -1.907 -10.999 1.00 80.00 87 ASP A O 1
ATOM 630 N N . TRP A 1 88 ? 14.873 -0.779 -10.921 1.00 80.81 88 TRP A N 1
ATOM 631 C CA . TRP A 1 88 ? 15.309 0.176 -9.901 1.00 80.81 88 TRP A CA 1
ATOM 632 C C . TRP A 1 88 ? 15.629 -0.502 -8.560 1.00 80.81 88 TRP A C 1
ATOM 634 O O . TRP A 1 88 ? 16.634 -0.189 -7.924 1.00 80.81 88 TRP A O 1
ATOM 644 N N . GLY A 1 89 ? 14.791 -1.447 -8.134 1.00 80.44 89 GLY A N 1
ATOM 645 C CA . GLY A 1 89 ? 14.977 -2.203 -6.899 1.00 80.44 89 GLY A CA 1
ATOM 646 C C . GLY A 1 89 ? 16.189 -3.131 -6.938 1.00 80.44 89 GLY A C 1
ATOM 647 O O . GLY A 1 89 ? 16.958 -3.187 -5.978 1.00 80.44 89 GLY A O 1
ATOM 648 N N . VAL A 1 90 ? 16.401 -3.802 -8.070 1.00 78.75 90 VAL A N 1
ATOM 649 C CA . VAL A 1 90 ? 17.575 -4.653 -8.313 1.00 78.75 90 VAL A CA 1
ATOM 650 C C . VAL A 1 90 ? 18.856 -3.815 -8.313 1.00 78.75 90 VAL A C 1
ATOM 652 O O . VAL A 1 90 ? 19.828 -4.185 -7.649 1.00 78.75 90 VAL A O 1
ATOM 655 N N . ALA A 1 91 ? 18.835 -2.642 -8.958 1.00 81.94 91 ALA A N 1
ATOM 656 C CA . ALA A 1 91 ? 19.950 -1.697 -8.931 1.00 81.94 91 ALA A CA 1
ATOM 657 C C . ALA A 1 91 ? 20.276 -1.216 -7.504 1.00 81.94 91 ALA A C 1
ATOM 659 O O . ALA A 1 91 ? 21.448 -1.119 -7.140 1.00 81.94 91 ALA A O 1
ATOM 660 N N . LEU A 1 92 ? 19.257 -0.965 -6.672 1.00 82.44 92 LEU A N 1
ATOM 661 C CA . LEU A 1 92 ? 19.432 -0.536 -5.279 1.00 82.44 92 LEU A CA 1
ATOM 662 C C . LEU A 1 92 ? 20.090 -1.614 -4.401 1.00 82.44 92 LEU A C 1
ATOM 664 O O . LEU A 1 92 ? 20.848 -1.295 -3.487 1.00 82.44 92 LEU A O 1
ATOM 668 N N . LEU A 1 93 ? 19.800 -2.888 -4.674 1.00 78.31 93 LEU A N 1
ATOM 669 C CA . LEU A 1 93 ? 20.362 -4.030 -3.951 1.00 78.31 93 LEU A CA 1
ATOM 670 C C . LEU A 1 93 ? 21.791 -4.380 -4.398 1.00 78.31 93 LEU A C 1
ATOM 672 O O . LEU A 1 93 ? 22.404 -5.269 -3.806 1.00 78.31 93 LEU A O 1
ATOM 676 N N . GLY A 1 94 ? 22.322 -3.701 -5.424 1.00 71.88 94 GLY A N 1
ATOM 677 C CA . GLY A 1 94 ? 23.647 -3.973 -5.990 1.00 71.88 94 GLY A CA 1
ATOM 678 C C . GLY A 1 94 ? 23.785 -5.398 -6.533 1.00 71.88 94 GLY A C 1
ATOM 679 O O . GLY A 1 94 ? 24.889 -5.941 -6.549 1.00 71.88 94 GLY A O 1
ATOM 680 N N . GLY A 1 95 ? 22.660 -6.027 -6.886 1.00 63.31 95 GLY A N 1
ATOM 681 C CA . GLY A 1 95 ? 22.562 -7.458 -7.145 1.00 63.31 95 GLY A CA 1
ATOM 682 C C . GLY A 1 95 ? 22.406 -7.807 -8.621 1.00 63.31 95 GLY A C 1
ATOM 683 O O . GLY A 1 95 ? 21.886 -7.028 -9.413 1.00 63.31 95 GLY A O 1
ATOM 684 N N . ASP A 1 96 ? 22.830 -9.022 -8.957 1.00 64.44 96 ASP A N 1
ATOM 685 C CA . ASP A 1 96 ? 22.599 -9.657 -10.254 1.00 64.44 96 ASP A CA 1
ATOM 686 C C . ASP A 1 96 ? 21.120 -10.105 -10.347 1.00 64.44 96 ASP A C 1
ATOM 688 O O . ASP A 1 96 ? 20.648 -10.787 -9.424 1.00 64.44 96 ASP A O 1
ATOM 692 N N . PRO A 1 97 ? 20.357 -9.750 -11.401 1.00 59.19 97 PRO A N 1
ATOM 693 C CA . PRO A 1 97 ? 18.938 -10.108 -11.542 1.00 59.19 97 PRO A CA 1
ATOM 694 C C . PRO A 1 97 ? 18.653 -11.621 -11.516 1.00 59.19 97 PRO A C 1
ATOM 696 O O . PRO A 1 97 ? 17.524 -12.026 -11.245 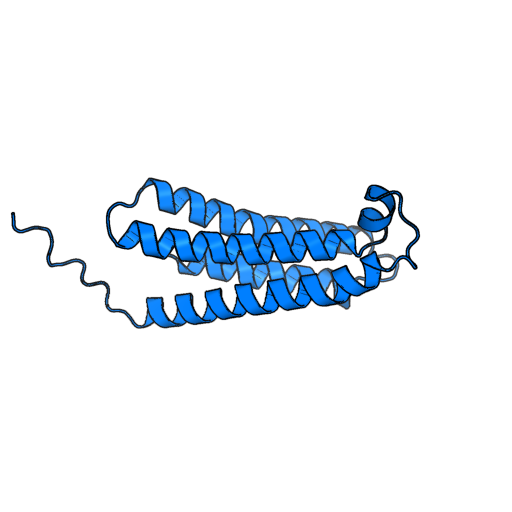1.00 59.19 97 PRO A O 1
ATOM 699 N N . GLU A 1 98 ? 19.663 -12.466 -11.740 1.00 61.25 98 GLU A N 1
ATOM 700 C CA . GLU A 1 98 ? 19.546 -13.933 -11.721 1.00 61.25 98 GLU A CA 1
ATOM 701 C C . GLU A 1 98 ? 19.790 -14.573 -10.337 1.00 61.25 98 GLU A C 1
ATOM 703 O O . GLU A 1 98 ? 19.735 -15.796 -10.178 1.00 61.25 98 GLU A O 1
ATOM 708 N N . ALA A 1 99 ? 20.049 -13.777 -9.296 1.00 65.06 99 ALA A N 1
ATOM 709 C CA . ALA A 1 99 ? 20.317 -14.302 -7.961 1.00 65.06 99 ALA A CA 1
ATOM 710 C C . ALA A 1 99 ? 19.088 -15.004 -7.345 1.00 65.06 99 ALA A C 1
ATOM 712 O O . ALA A 1 99 ? 17.945 -14.586 -7.521 1.00 65.06 99 ALA A O 1
ATOM 713 N N . LYS A 1 100 ? 19.322 -16.016 -6.489 1.00 65.06 100 LYS A N 1
ATOM 714 C CA . LYS A 1 100 ? 18.281 -16.738 -5.712 1.00 65.06 100 LYS A CA 1
ATOM 715 C C . LYS A 1 100 ? 17.292 -15.817 -4.973 1.00 65.06 100 LYS A C 1
ATOM 717 O O . LYS A 1 100 ? 16.172 -16.232 -4.679 1.00 65.06 100 LYS A O 1
ATOM 722 N N . GLY A 1 101 ? 17.700 -14.582 -4.673 1.00 72.69 101 GLY A N 1
ATOM 723 C CA . GLY A 1 101 ? 16.840 -13.549 -4.100 1.00 72.69 101 GLY A CA 1
ATOM 724 C C . GLY A 1 101 ? 15.642 -13.197 -4.987 1.00 72.69 101 GLY A C 1
ATOM 725 O O . GLY A 1 101 ? 14.543 -13.061 -4.460 1.00 72.69 101 GLY A O 1
ATOM 726 N N . ALA A 1 102 ? 15.802 -13.149 -6.313 1.00 76.44 102 ALA A N 1
ATOM 727 C CA . ALA A 1 102 ? 14.724 -12.808 -7.243 1.00 76.44 102 ALA A CA 1
ATOM 728 C C . ALA A 1 102 ? 13.552 -13.798 -7.154 1.00 76.44 102 ALA A C 1
ATOM 730 O O . ALA A 1 102 ? 12.400 -13.385 -7.034 1.00 76.44 102 ALA A O 1
ATOM 731 N N . THR A 1 103 ? 13.838 -15.105 -7.097 1.00 81.88 103 THR A N 1
ATOM 732 C CA . THR A 1 103 ? 12.811 -16.147 -6.926 1.00 81.88 103 THR A CA 1
ATOM 733 C C . THR A 1 103 ? 12.088 -16.024 -5.586 1.00 81.88 103 THR A C 1
ATOM 735 O O . THR A 1 103 ? 10.869 -16.179 -5.525 1.00 81.88 103 THR A O 1
ATOM 738 N N . ILE A 1 104 ? 12.819 -15.726 -4.505 1.00 85.00 104 ILE A N 1
ATOM 739 C CA . ILE A 1 104 ? 12.218 -15.530 -3.180 1.00 85.00 104 ILE A CA 1
ATOM 740 C C . ILE A 1 104 ? 11.290 -14.318 -3.209 1.00 85.00 104 ILE A C 1
ATOM 742 O O . ILE A 1 104 ? 10.140 -14.433 -2.788 1.00 85.00 104 ILE A O 1
ATOM 746 N N . LEU A 1 105 ? 11.747 -13.179 -3.735 1.00 84.50 105 LEU A N 1
ATOM 747 C CA . LEU A 1 105 ? 10.917 -11.981 -3.829 1.00 84.50 105 LEU A CA 1
ATOM 748 C C . LEU A 1 105 ? 9.683 -12.219 -4.704 1.00 84.50 105 LEU A C 1
ATOM 750 O O . LEU A 1 105 ? 8.590 -11.829 -4.294 1.00 84.50 105 LEU A O 1
ATOM 754 N N . ALA A 1 106 ? 9.830 -12.913 -5.837 1.00 83.56 106 ALA A N 1
ATOM 755 C CA . ALA A 1 106 ? 8.738 -13.233 -6.755 1.00 83.56 106 ALA A CA 1
ATOM 756 C C . ALA A 1 106 ? 7.588 -14.010 -6.092 1.00 83.56 106 ALA A C 1
ATOM 758 O O . ALA A 1 106 ? 6.441 -13.863 -6.506 1.00 83.56 106 ALA A O 1
ATOM 759 N N . VAL A 1 107 ? 7.874 -14.806 -5.056 1.00 87.62 107 VAL A N 1
ATOM 760 C CA . VAL A 1 107 ? 6.865 -15.550 -4.280 1.00 87.62 107 VAL A CA 1
ATOM 761 C C . VAL A 1 107 ? 6.450 -14.812 -3.005 1.00 87.62 107 VAL A C 1
ATOM 763 O O . VAL A 1 107 ? 5.307 -14.933 -2.557 1.00 87.62 107 VAL A O 1
ATOM 766 N N . LEU A 1 108 ? 7.351 -14.031 -2.412 1.00 88.75 108 LEU A N 1
ATOM 767 C CA . LEU A 1 108 ? 7.114 -13.365 -1.137 1.00 88.75 108 LEU A CA 1
ATOM 768 C C . LEU A 1 108 ? 6.151 -12.185 -1.270 1.00 88.75 108 LEU A C 1
ATOM 770 O O . LEU A 1 108 ? 5.239 -12.057 -0.452 1.00 88.75 108 LEU A O 1
ATOM 774 N N . TRP A 1 109 ? 6.320 -11.335 -2.289 1.00 90.31 109 TRP A N 1
ATOM 775 C CA . TRP A 1 109 ? 5.461 -10.157 -2.449 1.00 90.31 109 TRP A CA 1
ATOM 776 C C . TRP A 1 109 ? 3.988 -10.528 -2.721 1.00 90.31 109 TRP A C 1
ATOM 778 O O . TRP A 1 109 ? 3.125 -9.965 -2.039 1.00 90.31 109 TRP A O 1
ATOM 788 N N . PRO A 1 110 ? 3.642 -11.502 -3.598 1.00 88.75 110 PRO A N 1
ATOM 789 C CA . PRO A 1 110 ? 2.251 -11.886 -3.814 1.00 88.75 110 PRO A CA 1
ATOM 790 C C . PRO A 1 110 ? 1.660 -12.575 -2.587 1.00 88.75 110 PRO A C 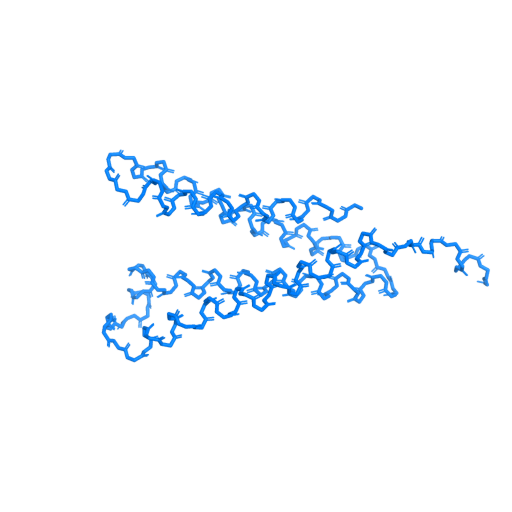1
ATOM 792 O O . PRO A 1 110 ? 0.497 -12.346 -2.263 1.00 88.75 110 PRO A O 1
ATOM 795 N N . ALA A 1 111 ? 2.445 -13.395 -1.878 1.00 90.31 111 ALA A N 1
ATOM 796 C CA . ALA A 1 111 ? 1.995 -14.047 -0.652 1.00 90.31 111 ALA A CA 1
ATOM 797 C C . ALA A 1 111 ? 1.670 -13.015 0.438 1.00 90.31 111 ALA A C 1
ATOM 799 O O . ALA A 1 111 ? 0.588 -13.056 1.027 1.00 90.31 111 ALA A O 1
ATOM 800 N N . ALA A 1 112 ? 2.564 -12.046 0.662 1.00 89.12 112 ALA A N 1
ATOM 801 C CA . ALA A 1 112 ? 2.342 -10.952 1.604 1.00 89.12 112 ALA A CA 1
ATOM 802 C C . ALA A 1 112 ? 1.119 -10.106 1.215 1.00 89.12 112 ALA A C 1
ATOM 804 O O . ALA A 1 112 ? 0.308 -9.757 2.079 1.00 89.12 112 ALA A O 1
ATOM 805 N N . PHE A 1 113 ? 0.954 -9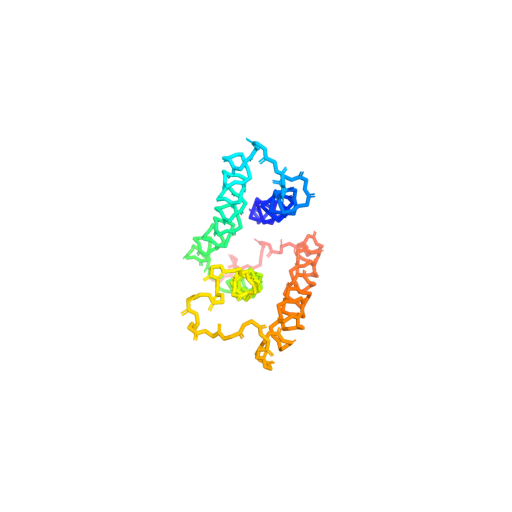.827 -0.082 1.00 90.44 113 PHE A N 1
ATOM 806 C CA . PHE A 1 113 ? -0.199 -9.106 -0.610 1.00 90.44 113 PHE A CA 1
ATOM 807 C C . PHE A 1 113 ? -1.506 -9.870 -0.378 1.00 90.44 113 PHE A C 1
ATOM 809 O O . PHE A 1 113 ? -2.464 -9.296 0.134 1.00 90.44 113 PHE A O 1
ATOM 816 N N . LEU A 1 114 ? -1.547 -11.166 -0.699 1.00 90.44 114 LEU A N 1
ATOM 817 C CA . LEU A 1 114 ? -2.731 -12.010 -0.527 1.00 90.44 114 LEU A CA 1
ATOM 818 C C . LEU A 1 114 ? -3.136 -12.128 0.939 1.00 90.44 114 LEU A C 1
ATOM 820 O O . LEU A 1 114 ? -4.304 -11.923 1.261 1.00 90.44 114 LEU A O 1
ATOM 824 N N . VAL A 1 115 ? -2.188 -12.416 1.833 1.00 92.06 115 VAL A N 1
ATOM 825 C CA . VAL A 1 115 ? -2.466 -12.548 3.271 1.00 92.06 115 VAL A CA 1
ATOM 826 C C . VAL A 1 115 ? -3.008 -11.235 3.834 1.00 92.06 115 VAL A C 1
ATOM 828 O O . VAL A 1 115 ? -4.044 -11.227 4.502 1.00 92.06 115 VAL A O 1
ATOM 831 N N . SER A 1 116 ? -2.352 -10.115 3.523 1.00 89.69 116 SER A N 1
ATOM 832 C CA . SER A 1 116 ? -2.749 -8.798 4.031 1.00 89.69 116 SER A CA 1
ATOM 833 C C . SER A 1 116 ? -4.070 -8.322 3.422 1.00 89.69 116 SER A C 1
ATOM 835 O O . SER A 1 116 ? -4.940 -7.818 4.131 1.00 89.69 116 SER A O 1
ATOM 837 N N . GLY A 1 117 ? -4.250 -8.523 2.116 1.00 86.06 117 GLY A N 1
ATOM 838 C CA . GLY A 1 117 ? -5.455 -8.153 1.380 1.00 86.06 117 GLY A CA 1
ATOM 839 C C . GLY A 1 117 ? -6.679 -8.960 1.809 1.00 86.06 117 GLY A C 1
ATOM 840 O O . GLY A 1 117 ? -7.745 -8.382 2.019 1.00 86.06 117 GLY A O 1
ATOM 841 N N . LEU A 1 118 ? -6.530 -10.272 2.020 1.00 88.94 118 LEU A N 1
ATOM 842 C CA . LEU A 1 118 ? -7.600 -11.117 2.558 1.00 88.94 118 LEU A CA 1
ATOM 843 C C . LEU A 1 118 ? -7.958 -10.709 3.983 1.00 88.94 118 LEU A C 1
ATOM 845 O O . LEU A 1 118 ? -9.138 -10.539 4.285 1.00 88.94 118 LEU A O 1
ATOM 849 N N . ALA A 1 119 ? -6.958 -10.500 4.844 1.00 87.38 119 ALA A N 1
ATOM 850 C CA . ALA A 1 119 ? -7.191 -10.030 6.205 1.00 87.38 119 ALA A CA 1
ATOM 851 C C . ALA A 1 119 ? -7.980 -8.710 6.212 1.00 87.38 119 ALA A C 1
ATOM 853 O O . ALA A 1 119 ? -8.968 -8.596 6.937 1.00 87.38 119 ALA A O 1
ATOM 854 N N . LEU A 1 120 ? -7.611 -7.751 5.355 1.00 86.25 120 LEU A N 1
ATOM 855 C CA . LEU A 1 120 ? -8.347 -6.496 5.189 1.00 86.25 120 LEU A CA 1
ATOM 856 C C . LEU A 1 120 ? -9.787 -6.713 4.742 1.00 86.25 120 LEU A C 1
ATOM 858 O O . LEU A 1 120 ? -10.698 -6.159 5.354 1.00 86.25 120 LEU A O 1
ATOM 862 N N . LEU A 1 121 ? -10.001 -7.526 3.708 1.00 86.19 121 LEU A N 1
ATOM 863 C CA . LEU A 1 121 ? -11.334 -7.832 3.191 1.00 86.19 121 LEU A CA 1
ATOM 864 C C . LEU A 1 121 ? -12.234 -8.422 4.276 1.00 86.19 121 LEU A C 1
ATOM 866 O O . LEU A 1 121 ? -13.352 -7.944 4.474 1.00 86.19 121 LEU A O 1
ATOM 870 N N . PHE A 1 122 ? -11.738 -9.421 5.008 1.00 86.81 122 PHE A N 1
ATOM 871 C CA . PHE A 1 122 ? -12.483 -10.048 6.096 1.00 86.81 122 PHE A CA 1
ATOM 872 C C . PHE A 1 122 ? -12.780 -9.068 7.228 1.00 86.81 122 PHE A C 1
ATOM 874 O O . PHE A 1 122 ? -13.914 -9.031 7.708 1.00 86.81 122 PHE A O 1
ATOM 881 N N . MET A 1 123 ? -11.803 -8.252 7.635 1.00 85.44 123 MET A N 1
ATOM 882 C CA . MET A 1 123 ? -12.016 -7.247 8.676 1.00 85.44 123 MET A CA 1
ATOM 883 C C . MET A 1 123 ? -13.063 -6.216 8.241 1.00 85.44 123 MET A C 1
ATOM 885 O O . MET A 1 123 ? -13.995 -5.956 8.991 1.00 85.44 123 MET A O 1
ATOM 889 N N . GLU A 1 124 ? -12.978 -5.677 7.025 1.00 83.75 124 GLU A N 1
ATOM 890 C CA . GLU A 1 124 ? -13.946 -4.707 6.490 1.00 83.75 124 GLU A CA 1
ATOM 891 C C . GLU A 1 124 ? -15.363 -5.287 6.381 1.00 83.75 124 GLU A C 1
ATOM 893 O O . GLU A 1 124 ? -16.342 -4.632 6.751 1.00 83.75 124 GLU A O 1
ATOM 898 N N . LEU A 1 125 ? -15.490 -6.535 5.920 1.00 84.56 125 LEU A N 1
ATOM 899 C CA . LEU A 1 125 ? -16.768 -7.250 5.870 1.00 84.56 125 LEU A CA 1
ATOM 900 C C . LEU A 1 125 ? -17.355 -7.460 7.268 1.00 84.56 125 LEU A C 1
ATOM 902 O O . LEU A 1 125 ? -18.549 -7.225 7.468 1.00 84.56 125 LEU A O 1
ATOM 906 N N . ALA A 1 126 ? -16.529 -7.866 8.233 1.00 83.00 126 ALA A N 1
ATOM 907 C CA . ALA A 1 126 ? -16.949 -8.051 9.618 1.00 83.00 126 ALA A CA 1
ATOM 908 C C . ALA A 1 126 ? -17.390 -6.723 10.251 1.00 83.00 126 ALA A C 1
ATOM 910 O O . ALA A 1 126 ? -18.459 -6.654 10.855 1.00 83.00 126 ALA A O 1
ATOM 911 N N . TYR A 1 127 ? -16.625 -5.650 10.038 1.00 75.81 127 TYR A N 1
ATOM 912 C CA . TYR A 1 127 ? -16.934 -4.317 10.551 1.00 75.81 127 TYR A CA 1
ATOM 913 C C . TYR A 1 127 ? -18.240 -3.746 10.006 1.00 75.81 127 TYR A C 1
ATOM 915 O O . TYR A 1 127 ? -18.986 -3.123 10.753 1.00 75.81 127 TYR A O 1
ATOM 923 N N . ARG A 1 128 ? -18.554 -3.978 8.726 1.00 75.12 128 ARG A N 1
ATOM 924 C CA . ARG A 1 128 ? -19.845 -3.562 8.149 1.00 75.12 128 ARG A CA 1
ATOM 925 C C . ARG A 1 128 ? -21.036 -4.315 8.737 1.00 75.12 128 ARG A C 1
ATOM 927 O O . ARG A 1 128 ? -22.152 -3.811 8.666 1.00 75.12 128 ARG A O 1
ATOM 934 N N . ARG A 1 129 ? -20.821 -5.524 9.263 1.00 75.19 129 ARG A N 1
ATOM 935 C CA . ARG A 1 129 ? -21.878 -6.382 9.818 1.00 75.19 129 ARG A CA 1
ATOM 936 C C . ARG A 1 129 ? -22.002 -6.315 11.336 1.00 75.19 129 ARG A C 1
ATOM 938 O O . ARG A 1 129 ? -22.984 -6.828 11.863 1.00 75.19 129 ARG A O 1
ATOM 945 N N . MET A 1 130 ? -21.056 -5.692 12.035 1.00 68.88 130 MET A N 1
ATOM 946 C CA . MET A 1 130 ? -21.196 -5.418 13.460 1.00 68.88 130 MET A CA 1
ATOM 947 C C . MET A 1 130 ? -22.021 -4.139 13.658 1.00 68.88 130 MET A C 1
ATOM 949 O O . MET A 1 130 ? -21.548 -3.061 13.292 1.00 68.88 130 MET A O 1
ATOM 953 N N . PRO A 1 131 ? -23.231 -4.211 14.246 1.00 55.53 131 PRO A N 1
ATOM 954 C CA . PRO A 1 131 ? -23.860 -3.024 14.800 1.00 55.53 131 PRO A CA 1
ATOM 955 C C . PRO A 1 131 ? -22.951 -2.533 15.927 1.00 55.53 131 PRO A C 1
ATOM 957 O O . PRO A 1 131 ? -22.762 -3.222 16.930 1.00 55.53 131 PRO A O 1
ATOM 960 N N . VAL A 1 132 ? -22.316 -1.380 15.729 1.00 55.78 132 VAL A N 1
ATOM 961 C CA . VAL A 1 132 ? -21.523 -0.740 16.778 1.00 55.78 132 VAL A CA 1
ATOM 962 C C . VAL A 1 132 ? -22.491 -0.433 17.915 1.00 55.78 132 VAL A C 1
ATOM 964 O O . VAL A 1 132 ? -23.392 0.392 17.774 1.00 55.78 132 VAL A O 1
ATOM 967 N N . ALA A 1 133 ? -22.360 -1.159 19.021 1.00 48.25 133 ALA A N 1
ATOM 968 C CA . ALA A 1 133 ? -23.094 -0.877 20.240 1.00 48.25 133 ALA A CA 1
ATOM 969 C C . ALA A 1 133 ? -22.502 0.388 20.879 1.00 48.25 133 ALA A C 1
ATOM 971 O O . ALA A 1 133 ? -21.802 0.313 21.882 1.00 48.25 133 ALA A O 1
ATOM 972 N N . ASP A 1 134 ? -22.789 1.554 20.304 1.00 49.09 134 ASP A N 1
ATOM 973 C CA . ASP A 1 134 ? -22.391 2.870 20.827 1.00 49.09 134 ASP A CA 1
ATOM 974 C C . ASP A 1 134 ? -23.162 3.269 22.114 1.00 49.09 134 ASP A C 1
ATOM 976 O O . ASP A 1 134 ? -23.201 4.438 22.480 1.00 49.09 134 ASP A O 1
ATOM 980 N N . ALA A 1 135 ? -23.801 2.334 22.834 1.00 46.16 135 ALA A N 1
ATOM 981 C CA . ALA A 1 135 ? -24.816 2.674 23.841 1.00 46.16 135 ALA A CA 1
ATOM 982 C C . ALA A 1 135 ? -24.590 2.172 25.284 1.00 46.16 135 ALA A C 1
ATOM 984 O O . ALA A 1 135 ? -25.412 2.497 26.138 1.00 46.16 135 ALA A O 1
ATOM 985 N N . ILE A 1 136 ? -23.539 1.402 25.610 1.00 50.56 136 ILE A N 1
ATOM 986 C CA . ILE A 1 136 ? -23.459 0.740 26.942 1.00 50.56 136 ILE A CA 1
ATOM 987 C C . ILE A 1 136 ? -22.407 1.337 27.906 1.00 50.56 136 ILE A C 1
ATOM 989 O O . ILE A 1 136 ? -22.411 0.992 29.082 1.00 50.56 136 ILE A O 1
ATOM 993 N N . GLU A 1 137 ? -21.578 2.308 27.506 1.00 46.53 137 GLU A N 1
ATOM 994 C CA . GLU A 1 137 ? -20.530 2.852 28.405 1.00 46.53 137 GLU A CA 1
ATOM 995 C C . GLU A 1 137 ? -20.815 4.235 29.035 1.00 46.53 137 GLU A C 1
ATOM 997 O O . GLU A 1 137 ? -19.958 4.771 29.726 1.00 46.53 137 GLU A O 1
ATOM 1002 N N . LEU A 1 138 ? -22.031 4.795 28.922 1.00 50.78 138 LEU A N 1
ATOM 1003 C CA . LEU A 1 138 ? -22.412 6.040 29.635 1.00 50.78 138 LEU A CA 1
ATOM 1004 C C . LEU A 1 138 ? -23.152 5.823 30.975 1.00 50.78 138 LEU A C 1
ATOM 1006 O O . LEU A 1 138 ? -23.755 6.750 31.513 1.00 50.78 138 LEU A O 1
ATOM 1010 N N . ARG A 1 139 ? -23.103 4.619 31.557 1.00 46.53 139 ARG A N 1
ATOM 1011 C CA . ARG A 1 139 ? -23.526 4.382 32.951 1.00 46.53 139 ARG A CA 1
ATOM 1012 C C . ARG A 1 139 ? -22.374 3.817 33.779 1.00 46.53 139 ARG A C 1
ATOM 1014 O O . ARG A 1 139 ? -22.353 2.618 34.049 1.00 46.53 139 ARG A O 1
ATOM 1021 N N . ARG A 1 140 ? -21.468 4.684 34.229 1.00 42.09 140 ARG A N 1
ATOM 1022 C CA . ARG A 1 140 ? -20.927 4.652 35.597 1.00 42.09 140 ARG A CA 1
ATOM 1023 C C . ARG A 1 140 ? -20.093 5.880 35.906 1.00 42.09 140 ARG A C 1
ATOM 1025 O O . ARG A 1 140 ? -19.233 6.220 35.071 1.00 42.09 140 ARG A O 1
#

Foldseek 3Di:
DLVQLVVLQVVLVVLLCCLVPVVVDDPCVVVSVVSPVSSLCSLVVSLVVLVVVLVPDDDPVNVLSVLLSVLSVLQVVLVVLVVCLDPVNCVVVVHDNPDPVNVVSVPVSVVSNVVSVVSNVVSVVVVVPDPPCPDDPPPD

pLDDT: mean 81.12, std 11.75, range [42.09, 92.12]

Radius of gyration: 18.36 Å; chains: 1; bounding box: 48×27×62 Å

Sequence (140 aa):
MGALASILLLVGLAVLYAAQRIFSGGDAESLHQALLWVGIGLVTGSALWRGMQLTGRSGTAKGAELRLLVAHGGVLFALGLYSLTTDWGVALLGGDPEAKGATILAVLWPAAFLVSGLALLFMELAYRRMPVADAIELRR

Secondary structure (DSSP, 8-state):
-THHHHHHHHHHHHHHHHHHHHSSSSTTHHHHHHHHHHHHHHHHHHHHHHHHHHHT--HHHHHHHHHHHHHHHHHHHHHHHHHTTSHHHHHHTT--TTSHHHHHHHHHHHHHHHHHHHHHHHHHHHHHHS---TTSSS--